Protein AF-A0A3N4IGH4-F1 (afdb_monomer)

Organism: NCBI:txid1160509

Nearest PDB structures (foldseek):
  8fix-assembly1_E  TM=3.096E-01  e=3.510E+00  Escherichia coli K-12

Solvent-accessible surface area (backbone atoms only — not comparable to full-atom values): 5013 Å² total; per-residue (Å²): 132,77,90,54,78,88,52,57,76,66,57,44,53,54,50,52,54,48,49,53,53,52,51,50,50,52,52,50,52,51,52,51,54,54,49,48,57,52,33,45,56,70,55,49,67,80,54,94,61,87,85,58,101,62,79,50,74,67,46,49,52,40,41,54,50,45,53,50,52,49,53,54,51,51,50,51,50,52,57,52,54,63,74,74,105

Foldseek 3Di:
DPPQPPDPPVVSVVVVVVCVVVVVVVVVVVVVVVLCVVLCCVLPVPPPDPPDPDDDPSSVVSSVVSVVVVVVVVVVVVVVVVVVD

Radius of gyration: 20.19 Å; Cα contacts (8 Å, |Δi|>4): 17; chains: 1; bounding box: 43×29×51 Å

Structure (mmCIF, N/CA/C/O backbone):
data_AF-A0A3N4IGH4-F1
#
_entry.id   AF-A0A3N4IGH4-F1
#
loop_
_atom_site.group_PDB
_atom_site.id
_atom_site.type_symbol
_atom_site.label_atom_id
_atom_site.label_alt_id
_atom_site.label_comp_id
_atom_site.label_asym_id
_atom_site.label_entity_id
_atom_site.label_seq_id
_atom_site.pdbx_PDB_ins_code
_atom_site.Cartn_x
_atom_site.Cartn_y
_atom_site.Cartn_z
_atom_site.occupancy
_atom_site.B_iso_or_equiv
_atom_site.auth_seq_id
_atom_site.auth_comp_id
_atom_site.auth_asym_id
_atom_site.auth_atom_id
_atom_site.pdbx_PDB_model_num
ATOM 1 N N . MET A 1 1 ? -24.405 -8.898 19.822 1.00 53.56 1 MET A N 1
ATOM 2 C CA . MET A 1 1 ? -23.858 -7.840 20.710 1.00 53.56 1 MET A CA 1
ATOM 3 C C . MET A 1 1 ? -23.414 -8.442 22.049 1.00 53.56 1 MET A C 1
ATOM 5 O O . MET A 1 1 ? -23.212 -7.723 23.013 1.00 53.56 1 MET A O 1
ATOM 9 N N . ASP A 1 2 ? -23.166 -9.754 22.084 1.00 60.88 2 ASP A N 1
ATOM 10 C CA . ASP A 1 2 ? -23.203 -10.572 23.305 1.00 60.88 2 ASP A CA 1
ATOM 11 C C . ASP A 1 2 ? -21.815 -10.815 23.926 1.00 60.88 2 ASP A C 1
ATOM 13 O O . ASP A 1 2 ? -21.697 -11.431 24.977 1.00 60.88 2 ASP A O 1
ATOM 17 N N . ALA A 1 3 ? -20.745 -10.319 23.293 1.00 66.06 3 ALA A N 1
ATOM 18 C CA . ALA A 1 3 ? -19.369 -10.483 23.772 1.00 66.06 3 ALA A CA 1
ATOM 19 C C . ALA A 1 3 ? -18.942 -9.432 24.816 1.00 66.06 3 ALA A C 1
ATOM 21 O O . ALA A 1 3 ? -17.872 -9.565 25.403 1.00 66.06 3 ALA A O 1
ATOM 22 N N . MET A 1 4 ? -19.745 -8.381 25.033 1.00 66.88 4 MET A N 1
ATOM 23 C CA . MET A 1 4 ? -19.391 -7.256 25.914 1.00 66.88 4 MET A CA 1
ATOM 24 C C . MET A 1 4 ? -20.186 -7.203 27.226 1.00 66.88 4 MET A C 1
ATOM 26 O O . MET A 1 4 ? -19.856 -6.399 28.088 1.00 66.88 4 MET A O 1
ATOM 30 N N . ASP A 1 5 ? -21.190 -8.067 27.397 1.00 70.81 5 ASP A N 1
ATOM 31 C CA . ASP A 1 5 ? -22.171 -7.998 28.496 1.00 70.81 5 ASP A CA 1
ATOM 32 C C . ASP A 1 5 ? -21.630 -8.508 29.852 1.00 70.81 5 ASP A C 1
ATOM 34 O O . ASP A 1 5 ? -22.291 -8.405 30.881 1.00 70.81 5 ASP A O 1
ATOM 38 N N . GLY A 1 6 ? -20.412 -9.065 29.864 1.00 81.19 6 GLY A N 1
ATOM 39 C CA . GLY A 1 6 ? -19.739 -9.584 31.063 1.00 81.19 6 GLY A CA 1
ATOM 40 C C . GLY A 1 6 ? -18.675 -8.662 31.672 1.00 81.19 6 GLY A C 1
ATOM 41 O O . GLY A 1 6 ? -18.020 -9.066 32.631 1.00 81.19 6 GLY A O 1
ATOM 42 N N . PHE A 1 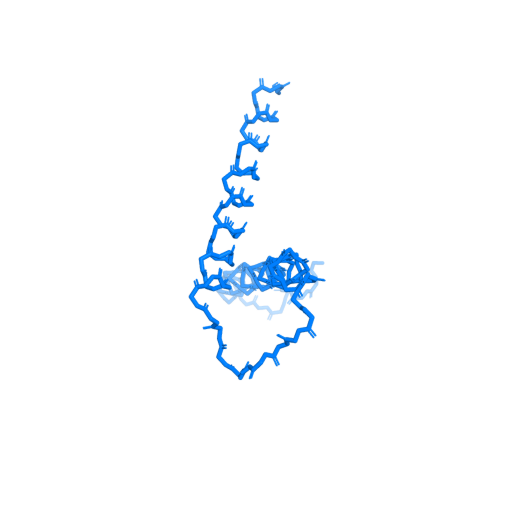7 ? -18.465 -7.465 31.120 1.00 83.88 7 PHE A N 1
ATOM 43 C CA . PHE A 1 7 ? -17.418 -6.532 31.551 1.00 83.88 7 PHE A CA 1
ATOM 44 C C . PHE A 1 7 ? -18.019 -5.270 32.177 1.00 83.88 7 PHE A C 1
ATOM 46 O O . PHE A 1 7 ? -19.108 -4.840 31.801 1.00 83.88 7 PHE A O 1
ATOM 53 N N . ASP A 1 8 ? -17.313 -4.647 33.124 1.00 90.31 8 ASP A N 1
ATOM 54 C CA . ASP A 1 8 ? -17.720 -3.338 33.633 1.00 90.31 8 ASP A CA 1
ATOM 55 C C . ASP A 1 8 ? -17.523 -2.245 32.566 1.00 90.31 8 ASP A C 1
ATOM 57 O O . ASP A 1 8 ? -16.800 -2.417 31.580 1.00 90.31 8 ASP A O 1
ATOM 61 N N . ASN A 1 9 ? -18.168 -1.091 32.759 1.00 88.12 9 ASN A N 1
ATOM 62 C CA . ASN A 1 9 ? -18.211 -0.028 31.753 1.00 88.12 9 ASN A CA 1
ATOM 63 C C . ASN A 1 9 ? -16.816 0.455 31.318 1.00 88.12 9 ASN A C 1
ATOM 65 O O . ASN A 1 9 ? -16.620 0.786 30.148 1.00 88.12 9 ASN A O 1
ATOM 69 N N . LYS A 1 10 ? -15.838 0.465 32.234 1.00 89.81 10 LYS A N 1
ATOM 70 C CA . LYS A 1 10 ? -14.473 0.889 31.920 1.00 89.81 10 LYS A CA 1
ATOM 71 C C . LYS A 1 10 ? -13.784 -0.133 31.019 1.00 89.81 10 LYS A C 1
ATOM 73 O O . LYS A 1 10 ? -13.245 0.242 29.979 1.00 89.81 10 LYS A O 1
ATOM 78 N N . THR A 1 11 ? -13.852 -1.418 31.363 1.00 90.31 11 THR A N 1
ATOM 79 C CA . THR A 1 11 ? -13.295 -2.484 30.520 1.00 90.31 11 THR A CA 1
ATOM 80 C C . THR A 1 11 ? -13.999 -2.567 29.165 1.00 90.31 11 THR A C 1
ATOM 82 O O . THR A 1 11 ? -13.340 -2.799 28.155 1.00 90.31 11 THR A O 1
ATOM 85 N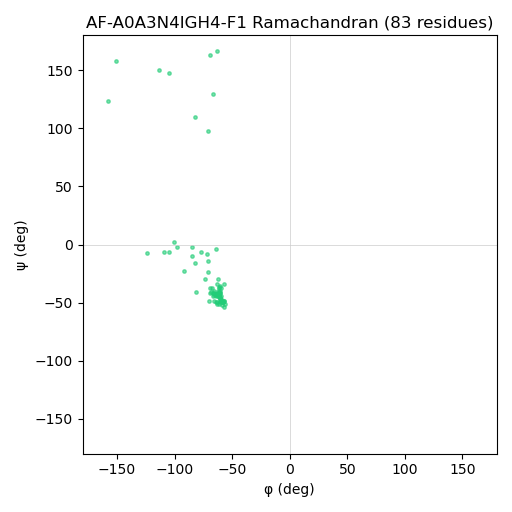 N . GLN A 1 12 ? -15.304 -2.291 29.091 1.00 90.44 12 GLN A N 1
ATOM 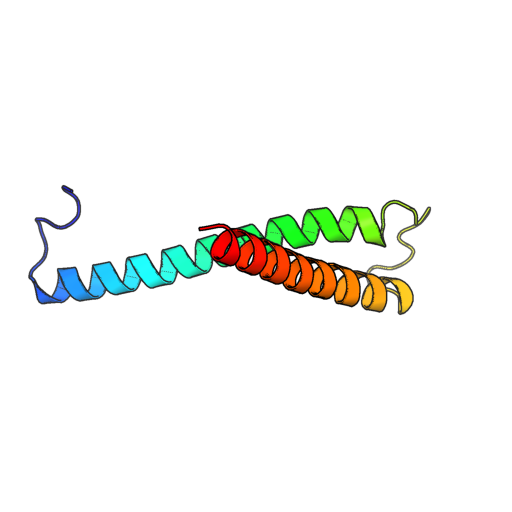86 C CA . GLN A 1 12 ? -16.014 -2.211 27.814 1.00 90.44 12 GLN A CA 1
ATOM 87 C C . GLN A 1 12 ? -15.453 -1.103 26.905 1.00 90.44 12 GLN A C 1
ATOM 89 O O . GLN A 1 12 ? -15.250 -1.333 25.713 1.00 90.44 12 GLN A O 1
ATOM 94 N N . GLN A 1 13 ? -15.153 0.080 27.452 1.00 90.88 13 GLN A N 1
ATOM 95 C CA . GLN A 1 13 ? -14.536 1.173 26.689 1.00 90.88 13 GLN A CA 1
ATOM 96 C C . GLN A 1 13 ? -13.113 0.831 26.227 1.00 90.88 13 GLN A C 1
ATOM 98 O O . GLN A 1 13 ? -12.766 1.081 25.072 1.00 90.88 13 GLN A O 1
ATOM 103 N N . GLU A 1 14 ? -12.299 0.232 27.098 1.00 92.62 14 GLU A N 1
ATOM 104 C CA . GLU A 1 14 ? -10.935 -0.197 26.758 1.00 92.62 14 GLU A CA 1
ATOM 105 C C . GLU A 1 14 ? -10.940 -1.272 25.660 1.00 92.62 14 GLU A C 1
ATOM 107 O O . GLU A 1 14 ? -10.170 -1.193 24.701 1.00 92.62 14 GLU A O 1
ATOM 112 N N . LEU A 1 15 ? -11.851 -2.245 25.747 1.00 91.56 15 LEU A N 1
ATOM 113 C CA . LEU A 1 15 ? -12.024 -3.280 24.728 1.00 91.56 15 LEU A CA 1
ATOM 114 C C . LEU A 1 15 ? -12.510 -2.702 23.398 1.00 91.56 15 LEU A C 1
ATOM 116 O O . LEU A 1 15 ? -12.027 -3.121 22.349 1.00 91.56 15 LEU A O 1
ATOM 120 N N . GLN A 1 16 ? -13.422 -1.729 23.421 1.00 90.69 16 GLN A N 1
ATOM 121 C CA . GLN A 1 16 ? -13.875 -1.047 22.209 1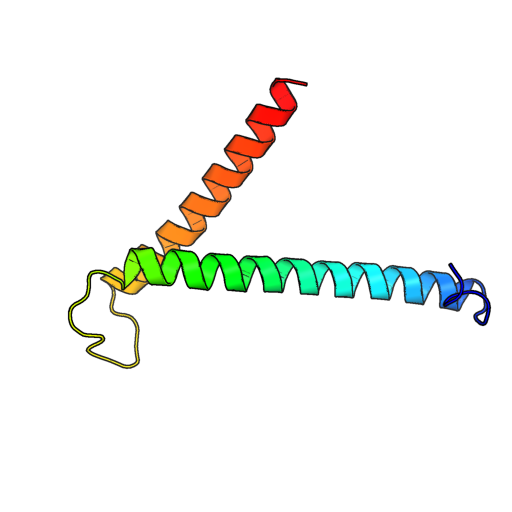.00 90.69 16 GLN A CA 1
ATOM 122 C C . GLN A 1 16 ? -12.699 -0.359 21.496 1.00 90.69 16 GLN A C 1
ATOM 124 O O . GLN A 1 16 ? -12.491 -0.574 20.302 1.00 90.69 16 GLN A O 1
ATOM 129 N N . GLN A 1 17 ? -11.872 0.388 22.235 1.00 94.19 17 GLN A N 1
ATOM 130 C CA . GLN A 1 17 ? -10.663 1.017 21.687 1.00 94.19 17 GLN A CA 1
ATOM 131 C C . GLN A 1 17 ? -9.658 -0.018 21.170 1.00 94.19 17 GLN A C 1
ATOM 133 O O . GLN A 1 17 ? -9.049 0.167 20.114 1.00 94.19 17 GLN A O 1
ATOM 138 N N . PHE A 1 18 ? -9.485 -1.127 21.890 1.00 95.25 18 PHE A N 1
ATOM 139 C CA . PHE A 1 18 ? -8.625 -2.221 21.454 1.00 95.25 18 PHE A CA 1
ATOM 140 C C . PHE A 1 18 ? -9.101 -2.817 20.123 1.00 95.25 18 PHE A C 1
ATOM 142 O O . PHE A 1 18 ? -8.309 -2.945 19.189 1.00 95.25 18 PHE A O 1
ATOM 149 N N . VAL A 1 19 ? -10.395 -3.124 20.001 1.00 95.50 19 VAL A N 1
ATOM 150 C CA . VAL A 1 19 ? -10.988 -3.667 18.771 1.00 95.50 19 VAL A CA 1
ATOM 151 C C . VAL A 1 19 ? -10.827 -2.694 17.606 1.00 95.50 19 VAL A C 1
ATOM 153 O O . VAL A 1 19 ? -10.479 -3.117 16.505 1.00 95.50 19 VAL A O 1
ATOM 156 N N . GLU A 1 20 ? -11.031 -1.396 17.824 1.00 95.25 20 GLU A N 1
ATOM 157 C CA . GLU A 1 20 ? -10.835 -0.372 16.792 1.00 95.25 20 GLU A CA 1
ATOM 158 C C . GLU A 1 20 ? -9.380 -0.303 16.308 1.00 95.25 20 GLU A C 1
ATOM 160 O O . GLU A 1 20 ? -9.123 -0.246 15.098 1.00 95.25 20 GLU A O 1
ATOM 165 N N . ASN A 1 21 ? -8.423 -0.390 17.233 1.00 96.38 21 ASN A N 1
ATOM 166 C CA . ASN A 1 21 ? -6.997 -0.408 16.918 1.00 96.38 21 ASN A CA 1
ATOM 167 C C . ASN A 1 21 ? -6.598 -1.665 16.134 1.00 96.38 21 ASN A C 1
ATOM 169 O O . ASN A 1 21 ? -5.943 -1.562 15.094 1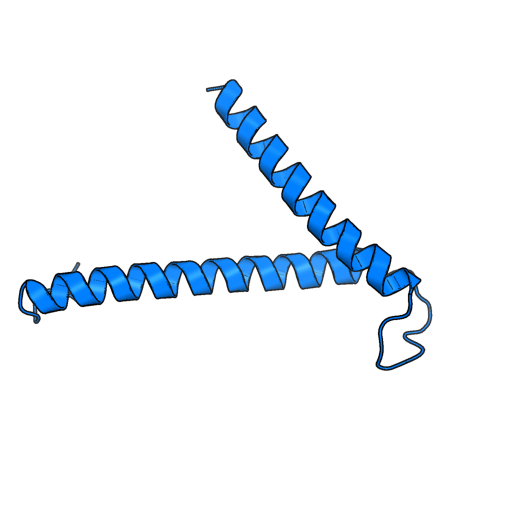.00 96.38 21 ASN A O 1
ATOM 173 N N . GLU A 1 22 ? -7.015 -2.849 16.585 1.00 96.44 22 GLU A N 1
ATOM 174 C CA . GLU A 1 22 ? -6.703 -4.110 15.902 1.00 96.44 22 GLU A CA 1
ATOM 175 C C . GLU A 1 22 ? -7.410 -4.221 14.546 1.00 96.44 22 GLU A C 1
ATOM 177 O O . GLU A 1 22 ? -6.806 -4.648 13.561 1.00 96.44 22 GLU A O 1
ATOM 182 N N . SER A 1 23 ? -8.653 -3.743 14.443 1.00 96.00 23 SER A N 1
ATOM 183 C CA . SER A 1 23 ? -9.373 -3.649 13.168 1.00 96.00 23 SER A CA 1
ATOM 184 C C . SER A 1 23 ? -8.637 -2.747 12.177 1.00 96.00 23 SER A C 1
ATOM 186 O O . SER A 1 23 ? -8.492 -3.092 11.002 1.00 96.00 23 SER A O 1
ATOM 188 N N . SER A 1 24 ? -8.110 -1.611 12.643 1.00 95.75 24 SER A N 1
ATOM 189 C CA . SER A 1 24 ? -7.321 -0.699 11.809 1.00 95.75 24 SER A CA 1
ATOM 190 C C . SER A 1 24 ? -6.029 -1.355 11.314 1.00 95.75 24 SER A C 1
ATOM 192 O O . SER A 1 24 ? -5.719 -1.271 10.125 1.00 95.75 24 SER A O 1
ATOM 194 N N . LYS A 1 25 ? -5.315 -2.088 12.178 1.00 97.25 25 LYS A N 1
ATOM 195 C CA . LYS A 1 25 ? -4.125 -2.865 11.784 1.00 97.25 25 LYS A CA 1
ATOM 196 C C . LYS A 1 25 ? -4.458 -3.957 10.767 1.00 97.25 25 LYS A C 1
ATOM 198 O O . LYS A 1 25 ? -3.747 -4.101 9.776 1.00 97.25 25 LYS A O 1
ATOM 203 N N . ALA A 1 26 ? -5.550 -4.692 10.972 1.00 97.75 26 ALA A N 1
ATOM 204 C CA . ALA A 1 26 ? -5.989 -5.737 10.051 1.00 97.75 26 ALA A CA 1
ATOM 205 C C . ALA A 1 26 ? -6.312 -5.172 8.658 1.00 97.75 26 ALA A C 1
ATOM 207 O O . ALA A 1 26 ? -5.889 -5.736 7.649 1.00 97.75 26 ALA A O 1
ATOM 208 N N . LYS A 1 27 ? -6.989 -4.017 8.595 1.00 96.44 27 LYS A N 1
ATOM 209 C CA . LYS A 1 27 ? -7.253 -3.303 7.333 1.00 96.44 27 LYS A CA 1
ATOM 210 C C . LYS A 1 27 ? -5.959 -2.892 6.631 1.00 96.44 27 LYS A C 1
ATOM 212 O O . LYS A 1 27 ? -5.834 -3.106 5.428 1.00 96.44 27 LYS A O 1
ATOM 217 N N . LEU A 1 28 ? -4.991 -2.343 7.370 1.00 95.75 28 LEU A N 1
ATOM 218 C CA . LEU A 1 28 ? -3.685 -1.976 6.813 1.00 95.75 28 LEU A CA 1
ATOM 219 C C . LEU A 1 28 ? -2.940 -3.193 6.259 1.00 95.75 28 LEU A C 1
ATOM 221 O O . LEU A 1 28 ? -2.424 -3.121 5.149 1.00 95.75 28 LEU A O 1
ATOM 225 N N . ASN A 1 29 ? -2.936 -4.318 6.976 1.00 97.19 29 ASN A N 1
ATOM 226 C CA . ASN A 1 29 ? -2.332 -5.557 6.484 1.00 97.19 29 ASN A CA 1
ATOM 227 C C . ASN A 1 29 ? -3.000 -6.049 5.193 1.00 97.19 29 ASN A C 1
ATOM 229 O O . ASN A 1 29 ? -2.300 -6.453 4.268 1.00 97.19 29 ASN A O 1
ATOM 233 N N . GLY A 1 30 ? -4.329 -5.955 5.088 1.00 97.38 30 GLY A N 1
ATOM 234 C CA . GLY A 1 30 ? -5.044 -6.249 3.843 1.00 97.38 30 GLY A CA 1
ATOM 235 C C . GLY A 1 30 ? -4.560 -5.385 2.674 1.00 97.38 30 GLY A C 1
ATOM 236 O O . GLY A 1 30 ? -4.197 -5.909 1.625 1.00 97.38 30 GLY A O 1
ATOM 237 N N . ILE A 1 31 ? -4.450 -4.069 2.886 1.00 95.88 31 ILE A N 1
ATOM 238 C CA . ILE A 1 31 ? -3.936 -3.133 1.872 1.00 95.88 31 ILE A CA 1
ATOM 239 C C . ILE A 1 31 ? -2.486 -3.462 1.495 1.00 95.88 31 ILE A C 1
ATOM 241 O O . ILE A 1 31 ? -2.136 -3.412 0.317 1.00 95.88 31 ILE A O 1
ATOM 245 N N . ILE A 1 32 ? -1.642 -3.812 2.472 1.00 97.50 32 ILE A N 1
ATOM 246 C CA . ILE A 1 32 ? -0.256 -4.224 2.223 1.00 97.50 32 ILE A CA 1
ATOM 247 C C . ILE A 1 32 ? -0.233 -5.450 1.310 1.00 97.50 32 ILE A C 1
ATOM 249 O O . ILE A 1 32 ? 0.453 -5.414 0.293 1.00 97.50 32 ILE A O 1
ATOM 253 N N . HIS A 1 33 ? -1.011 -6.493 1.612 1.00 97.94 33 HIS A N 1
ATOM 254 C CA . HIS A 1 33 ? -1.079 -7.694 0.776 1.00 97.94 33 HIS A CA 1
ATOM 255 C C . HIS A 1 33 ? -1.552 -7.389 -0.652 1.00 97.94 33 HIS A C 1
ATOM 257 O O . HIS A 1 33 ? -0.923 -7.845 -1.611 1.00 97.94 33 HIS A O 1
ATOM 263 N N . ASP A 1 34 ? -2.594 -6.570 -0.804 1.00 97.38 34 ASP A N 1
ATOM 264 C CA . ASP A 1 34 ? -3.124 -6.175 -2.112 1.00 97.38 34 ASP A CA 1
ATOM 265 C C . ASP A 1 34 ? -2.102 -5.379 -2.937 1.00 97.38 34 ASP A C 1
ATOM 267 O O . ASP A 1 34 ? -1.933 -5.606 -4.141 1.00 97.38 34 ASP A O 1
ATOM 271 N N . LEU A 1 35 ? -1.401 -4.439 -2.298 1.00 97.81 35 LEU A N 1
ATOM 272 C CA . LEU A 1 35 ? -0.339 -3.660 -2.928 1.00 97.81 35 LEU A CA 1
ATOM 273 C C . LEU A 1 35 ? 0.855 -4.536 -3.295 1.00 97.81 35 LEU A C 1
ATOM 275 O O . LEU A 1 35 ? 1.393 -4.385 -4.392 1.00 97.81 35 LEU A O 1
ATOM 279 N N . THR A 1 36 ? 1.249 -5.462 -2.419 1.00 96.75 36 THR A N 1
ATOM 280 C CA . THR A 1 36 ? 2.325 -6.415 -2.690 1.00 96.75 36 THR A CA 1
ATOM 281 C C . THR A 1 36 ? 1.998 -7.257 -3.917 1.00 96.75 36 THR A C 1
ATOM 283 O O . THR A 1 36 ? 2.798 -7.262 -4.846 1.00 96.75 36 THR A O 1
ATOM 286 N N . ASP A 1 37 ? 0.826 -7.896 -3.994 1.00 96.44 37 ASP A N 1
ATOM 287 C CA . ASP A 1 37 ? 0.440 -8.712 -5.157 1.00 96.44 37 ASP A CA 1
ATOM 288 C C . ASP A 1 37 ? 0.381 -7.881 -6.451 1.00 96.44 37 ASP A C 1
ATOM 290 O O . ASP A 1 37 ? 0.940 -8.254 -7.491 1.00 96.44 37 ASP A O 1
ATOM 294 N N . ARG A 1 38 ? -0.244 -6.701 -6.386 1.00 96.25 38 ARG A N 1
ATOM 295 C CA . ARG A 1 38 ? -0.388 -5.804 -7.537 1.00 96.25 38 ARG A CA 1
ATOM 296 C C . ARG A 1 38 ? 0.954 -5.304 -8.052 1.00 96.25 38 ARG A C 1
ATOM 298 O O . ARG A 1 38 ? 1.197 -5.338 -9.261 1.00 96.25 38 ARG A O 1
ATOM 305 N N . CYS A 1 39 ? 1.793 -4.779 -7.166 1.00 96.56 39 CYS A N 1
ATOM 306 C CA . CYS A 1 39 ? 3.076 -4.207 -7.549 1.00 96.56 39 CYS A CA 1
ATOM 307 C C . CYS A 1 39 ? 4.085 -5.290 -7.908 1.00 96.56 39 CYS A C 1
ATOM 309 O O . CYS A 1 39 ? 4.874 -5.075 -8.824 1.00 96.56 39 CYS A O 1
ATOM 311 N N . TRP A 1 40 ? 3.983 -6.480 -7.311 1.00 93.50 40 TRP A N 1
ATOM 312 C CA . TRP A 1 40 ? 4.742 -7.643 -7.751 1.00 93.50 40 TRP A CA 1
ATOM 313 C C . TRP A 1 40 ? 4.464 -7.961 -9.225 1.00 93.50 40 TRP A C 1
ATOM 315 O O . TRP A 1 40 ? 5.363 -7.957 -10.065 1.00 93.50 40 TRP A O 1
ATOM 325 N N . LYS A 1 41 ? 3.185 -8.114 -9.586 1.00 93.06 41 LYS A N 1
ATOM 326 C CA . LYS A 1 41 ? 2.775 -8.374 -10.975 1.00 93.06 41 LYS A CA 1
ATOM 327 C C . LYS A 1 41 ? 3.148 -7.245 -11.938 1.00 93.06 41 LYS A C 1
ATOM 329 O O . LYS A 1 41 ? 3.361 -7.500 -13.113 1.00 93.06 41 LYS A O 1
ATOM 334 N N . LYS A 1 42 ? 3.220 -5.992 -11.491 1.00 93.25 42 LYS A N 1
ATOM 335 C CA . LYS A 1 42 ? 3.588 -4.868 -12.372 1.00 93.25 42 LYS A CA 1
ATOM 336 C C . LYS A 1 42 ? 5.090 -4.723 -12.570 1.00 93.25 42 LYS A C 1
ATOM 338 O O . LYS A 1 42 ? 5.515 -4.431 -13.681 1.00 93.25 42 LYS A O 1
ATOM 343 N N . CYS A 1 43 ? 5.863 -4.900 -11.508 1.00 92.94 43 CYS A N 1
ATOM 344 C CA . CYS A 1 43 ? 7.293 -4.619 -11.520 1.00 92.94 43 CYS A CA 1
ATOM 345 C C . CYS A 1 43 ? 8.146 -5.835 -11.878 1.00 92.94 43 CYS A C 1
ATOM 347 O O . CYS A 1 43 ? 9.254 -5.652 -12.367 1.00 92.94 43 CYS A O 1
ATOM 349 N N . PHE A 1 44 ? 7.624 -7.053 -11.687 1.00 87.69 44 PHE A N 1
ATOM 350 C CA . PHE A 1 44 ? 8.396 -8.289 -11.842 1.00 87.69 44 PHE A CA 1
ATOM 351 C C . PHE A 1 44 ? 7.795 -9.285 -12.847 1.00 87.69 44 PHE A C 1
ATOM 353 O O . PHE A 1 44 ? 8.439 -10.271 -13.179 1.00 87.69 44 PHE A O 1
ATOM 360 N N . ALA A 1 45 ? 6.586 -9.069 -13.386 1.00 75.94 45 ALA A N 1
ATOM 361 C CA . ALA A 1 45 ? 6.005 -10.032 -14.339 1.00 75.94 45 ALA A CA 1
ATOM 362 C C . ALA A 1 45 ? 6.690 -10.048 -15.719 1.00 75.94 45 ALA A C 1
ATOM 364 O O . ALA A 1 45 ? 6.448 -10.964 -16.500 1.00 75.94 45 ALA A O 1
ATOM 365 N N . GLN A 1 46 ? 7.513 -9.042 -16.037 1.00 64.19 46 GLN A N 1
ATOM 366 C CA . GLN A 1 46 ? 8.251 -8.955 -17.305 1.00 64.19 46 GLN A CA 1
ATOM 367 C C . GLN A 1 46 ? 9.745 -9.283 -17.169 1.00 64.19 46 GLN A C 1
ATOM 369 O O . GLN A 1 46 ? 10.438 -9.363 -18.182 1.00 64.19 46 GLN A O 1
ATOM 374 N N . THR A 1 47 ? 10.262 -9.485 -15.953 1.00 62.59 47 THR A N 1
ATOM 375 C CA . THR A 1 47 ? 11.660 -9.870 -15.752 1.00 62.59 47 THR A CA 1
ATOM 376 C C . THR A 1 47 ? 11.803 -11.378 -15.947 1.00 62.59 47 THR A C 1
ATOM 378 O O . THR A 1 47 ? 11.363 -12.184 -15.135 1.00 62.59 47 THR A O 1
ATOM 381 N N . SER A 1 48 ? 12.458 -11.778 -17.039 1.00 57.47 48 SER A N 1
ATOM 382 C CA . SER A 1 48 ? 12.767 -13.179 -17.366 1.00 57.47 48 SER A CA 1
ATOM 383 C C . SER A 1 48 ? 13.708 -13.865 -16.364 1.00 57.47 48 SER A C 1
ATOM 385 O O . SER A 1 48 ? 13.979 -15.055 -16.496 1.00 57.47 48 SER A O 1
ATOM 387 N N . SER A 1 49 ? 14.214 -13.144 -15.361 1.00 63.81 49 SER A N 1
ATOM 388 C CA . SER A 1 49 ? 14.972 -13.719 -14.255 1.00 63.81 49 SER A CA 1
ATOM 389 C C . SER A 1 49 ? 14.938 -12.802 -13.036 1.00 63.81 49 SER A C 1
ATOM 391 O O . SER A 1 49 ? 15.403 -11.665 -13.111 1.00 63.81 49 SER A O 1
ATOM 393 N N . ILE A 1 50 ? 14.481 -13.322 -11.897 1.00 74.44 50 ILE A N 1
ATOM 394 C CA . ILE A 1 50 ? 14.875 -12.792 -10.589 1.00 74.44 50 ILE A CA 1
ATOM 395 C C . ILE A 1 50 ? 16.341 -13.192 -10.418 1.00 74.44 50 ILE A C 1
ATOM 397 O O . ILE A 1 50 ? 16.652 -14.343 -10.122 1.00 74.44 50 ILE A O 1
ATOM 401 N N . SER A 1 51 ? 17.250 -12.268 -10.722 1.00 72.12 51 SER A N 1
ATOM 402 C CA . SER A 1 51 ? 18.689 -12.550 -10.790 1.00 72.12 51 SER A CA 1
ATOM 403 C C . SER A 1 51 ? 19.382 -12.521 -9.426 1.00 72.12 51 SER A C 1
ATOM 405 O O . SER A 1 51 ? 20.508 -12.997 -9.301 1.00 72.12 51 SER A O 1
ATOM 407 N N . SER A 1 52 ? 18.739 -11.948 -8.405 1.00 79.31 52 SER A N 1
ATOM 408 C CA . SER A 1 52 ? 19.294 -11.783 -7.058 1.00 79.31 52 SER A CA 1
ATOM 409 C C . SER A 1 52 ? 18.204 -11.775 -5.986 1.00 79.31 52 SER A C 1
ATOM 411 O O . SER A 1 52 ? 17.061 -11.430 -6.262 1.00 79.31 52 SER A O 1
ATOM 413 N N . GLY A 1 53 ? 18.570 -12.092 -4.737 1.00 83.06 53 GLY A N 1
ATOM 414 C CA . GLY A 1 53 ? 17.673 -11.970 -3.575 1.00 83.06 53 GLY A CA 1
ATOM 415 C C . GLY A 1 53 ? 17.386 -10.523 -3.142 1.00 83.06 53 GLY A C 1
ATOM 416 O O . GLY A 1 53 ? 16.543 -10.292 -2.281 1.00 83.06 53 GLY A O 1
ATOM 417 N N . SER A 1 54 ? 18.087 -9.550 -3.726 1.00 88.06 54 SER A N 1
ATOM 418 C CA . SER A 1 54 ? 17.871 -8.115 -3.537 1.00 88.06 54 SER A CA 1
ATOM 419 C C . SER A 1 54 ? 17.175 -7.501 -4.746 1.00 88.06 54 SER A C 1
ATOM 421 O O . SER A 1 54 ? 17.460 -7.892 -5.878 1.00 88.06 54 SER A O 1
ATOM 423 N N . LEU A 1 55 ? 16.356 -6.476 -4.503 1.00 88.06 55 LEU A N 1
ATOM 424 C CA . LEU A 1 55 ? 15.784 -5.648 -5.561 1.00 88.06 55 LEU A CA 1
ATOM 425 C C . LEU A 1 55 ? 16.879 -4.837 -6.261 1.00 88.06 55 LEU A C 1
ATOM 427 O O . LEU A 1 55 ? 17.649 -4.124 -5.613 1.00 88.06 55 LEU A O 1
ATOM 431 N N . SER A 1 56 ? 16.911 -4.904 -7.587 1.00 89.00 56 SER A N 1
ATOM 432 C CA . SER A 1 56 ? 17.695 -4.001 -8.427 1.00 89.00 56 SER A CA 1
ATOM 433 C C . SER A 1 56 ? 17.211 -2.551 -8.289 1.00 89.00 56 SER A C 1
ATOM 435 O O . SER A 1 56 ? 16.136 -2.259 -7.752 1.00 89.00 56 SER A O 1
ATOM 437 N N . SER A 1 57 ? 17.999 -1.591 -8.775 1.00 91.12 57 SER A N 1
ATOM 438 C CA . SER A 1 57 ? 17.625 -0.172 -8.713 1.00 91.12 57 SER A CA 1
ATOM 439 C C . SER A 1 57 ? 16.335 0.133 -9.485 1.00 91.12 57 SER A C 1
ATOM 441 O O . SER A 1 57 ? 15.532 0.946 -9.033 1.00 91.12 57 SER A O 1
ATOM 443 N N . SER A 1 58 ? 16.105 -0.534 -10.619 1.00 89.56 58 SER A N 1
ATOM 444 C CA . SER A 1 58 ? 14.881 -0.384 -11.416 1.00 89.56 58 SER A CA 1
ATOM 445 C C . SER A 1 58 ? 13.660 -0.975 -10.713 1.00 89.56 58 SER A C 1
ATOM 447 O O . SER A 1 58 ? 12.607 -0.339 -10.697 1.00 89.56 58 SER A O 1
ATOM 449 N N . GLU A 1 59 ? 13.795 -2.146 -10.085 1.00 90.62 59 GLU A N 1
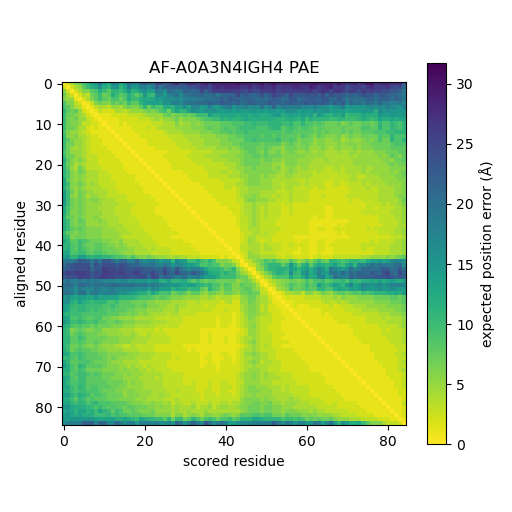ATOM 450 C CA . GLU A 1 59 ? 12.718 -2.776 -9.310 1.00 90.62 59 GLU A CA 1
ATOM 451 C C . GLU A 1 59 ? 12.339 -1.930 -8.088 1.00 90.62 59 GLU A C 1
ATOM 453 O O . GLU A 1 59 ? 11.153 -1.707 -7.848 1.00 90.62 59 GLU A O 1
ATOM 458 N N . ASN A 1 60 ? 13.324 -1.381 -7.367 1.00 93.38 60 ASN A N 1
ATOM 459 C CA . ASN A 1 60 ? 13.075 -0.466 -6.248 1.00 93.38 60 ASN A CA 1
ATOM 460 C C . ASN A 1 60 ? 12.266 0.765 -6.679 1.00 93.38 60 ASN A C 1
ATOM 462 O O . ASN A 1 60 ? 11.254 1.093 -6.055 1.00 93.38 60 ASN A O 1
ATOM 466 N N . THR A 1 61 ? 12.686 1.433 -7.758 1.00 96.00 61 THR A N 1
ATOM 467 C CA . THR A 1 61 ? 11.956 2.588 -8.300 1.00 96.00 61 THR A CA 1
ATOM 468 C C . THR A 1 61 ? 10.552 2.190 -8.746 1.00 96.00 61 THR A C 1
ATOM 470 O O . THR A 1 61 ? 9.590 2.870 -8.398 1.00 96.00 61 THR A O 1
ATOM 473 N N . CYS A 1 62 ? 10.404 1.060 -9.444 1.00 95.62 62 CYS A N 1
ATOM 474 C CA . CYS A 1 62 ? 9.098 0.592 -9.894 1.00 95.62 62 CYS A CA 1
ATOM 475 C C . CYS A 1 62 ? 8.138 0.338 -8.728 1.00 95.62 62 CYS A C 1
ATOM 477 O O . CYS A 1 62 ? 6.997 0.794 -8.774 1.00 95.62 62 CYS A O 1
ATOM 479 N N . VAL A 1 63 ? 8.576 -0.362 -7.674 1.00 95.94 63 VAL A N 1
ATOM 480 C CA . VAL A 1 63 ? 7.718 -0.666 -6.518 1.00 95.94 63 VAL A CA 1
ATOM 481 C C . VAL A 1 63 ? 7.309 0.619 -5.799 1.00 95.94 63 VAL A C 1
ATOM 483 O O . VAL A 1 63 ? 6.126 0.794 -5.498 1.00 95.94 63 VAL A O 1
ATOM 486 N N . LYS A 1 64 ? 8.255 1.544 -5.589 1.00 97.81 64 LYS A N 1
ATOM 487 C CA . LYS A 1 64 ? 7.984 2.853 -4.978 1.00 97.81 64 LYS A CA 1
ATOM 488 C C . LYS A 1 64 ? 6.931 3.635 -5.766 1.00 97.81 64 LYS A C 1
ATOM 490 O O . LYS A 1 64 ? 5.949 4.100 -5.187 1.00 97.81 64 LYS A O 1
ATOM 495 N N . ASP A 1 65 ? 7.101 3.726 -7.080 1.00 98.12 65 ASP A N 1
ATOM 496 C CA . ASP A 1 65 ? 6.171 4.438 -7.954 1.00 98.12 65 ASP A CA 1
ATOM 497 C C . ASP A 1 65 ? 4.822 3.722 -8.062 1.00 98.12 65 ASP A C 1
ATOM 499 O O . ASP A 1 65 ? 3.782 4.374 -8.112 1.00 98.12 65 ASP A O 1
ATOM 503 N N . CYS A 1 66 ? 4.810 2.389 -8.086 1.00 98.19 66 CYS A N 1
ATOM 504 C CA . CYS A 1 66 ? 3.588 1.595 -8.153 1.00 98.19 66 CYS A CA 1
ATOM 505 C C . CYS A 1 66 ? 2.685 1.853 -6.943 1.00 98.19 66 CYS A C 1
ATOM 507 O O . CYS A 1 66 ? 1.497 2.138 -7.115 1.00 98.19 66 CYS A O 1
ATOM 509 N N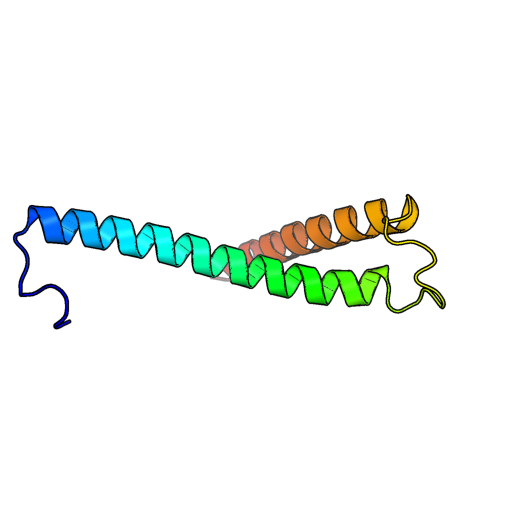 . VAL A 1 67 ? 3.254 1.799 -5.734 1.00 98.19 67 VAL A N 1
ATOM 510 C CA . VAL A 1 67 ? 2.520 2.084 -4.496 1.00 98.19 67 VAL A CA 1
ATOM 511 C C . VAL A 1 67 ? 2.061 3.541 -4.471 1.00 98.19 67 VAL A C 1
ATOM 513 O O . VAL A 1 67 ? 0.874 3.787 -4.265 1.00 98.19 67 VAL A O 1
ATOM 516 N N . GLY A 1 68 ? 2.960 4.495 -4.749 1.00 98.12 68 GLY A N 1
ATOM 517 C CA . GLY A 1 68 ? 2.626 5.924 -4.759 1.00 98.12 68 GLY A CA 1
ATOM 518 C C . GLY A 1 68 ? 1.476 6.246 -5.714 1.00 98.12 68 GLY A C 1
ATOM 519 O O . GLY A 1 68 ? 0.455 6.789 -5.301 1.00 98.12 68 GLY A O 1
ATOM 520 N N . ARG A 1 69 ? 1.570 5.785 -6.967 1.00 97.75 69 ARG A N 1
ATOM 521 C CA . ARG A 1 69 ? 0.521 5.990 -7.976 1.00 97.75 69 ARG A CA 1
ATOM 522 C C . ARG A 1 69 ? -0.805 5.350 -7.585 1.00 97.75 69 ARG A C 1
ATOM 524 O O . ARG A 1 69 ? -1.853 5.913 -7.897 1.00 97.75 69 ARG A O 1
ATOM 531 N N . TRP A 1 70 ? -0.792 4.178 -6.945 1.00 97.75 70 TRP A N 1
ATOM 532 C CA . TRP A 1 70 ? -2.026 3.540 -6.489 1.00 97.75 70 TRP A CA 1
ATOM 533 C C . TRP A 1 70 ? -2.701 4.351 -5.382 1.00 97.75 70 TRP A C 1
ATOM 535 O O . TRP A 1 70 ? -3.910 4.569 -5.459 1.00 97.75 70 TRP A O 1
ATOM 545 N N . VAL A 1 71 ? -1.937 4.834 -4.397 1.00 97.12 71 VAL A N 1
ATOM 546 C CA . VAL A 1 71 ? -2.464 5.672 -3.308 1.00 97.12 71 VAL A CA 1
ATOM 547 C C . VAL A 1 71 ? -3.023 6.981 -3.863 1.00 97.12 71 VAL A C 1
ATOM 549 O O . VAL A 1 71 ? -4.178 7.307 -3.588 1.00 97.12 71 VAL A O 1
ATOM 552 N N . ASP A 1 72 ? -2.261 7.674 -4.711 1.00 97.88 72 ASP A N 1
ATOM 553 C CA . ASP A 1 72 ? -2.684 8.932 -5.33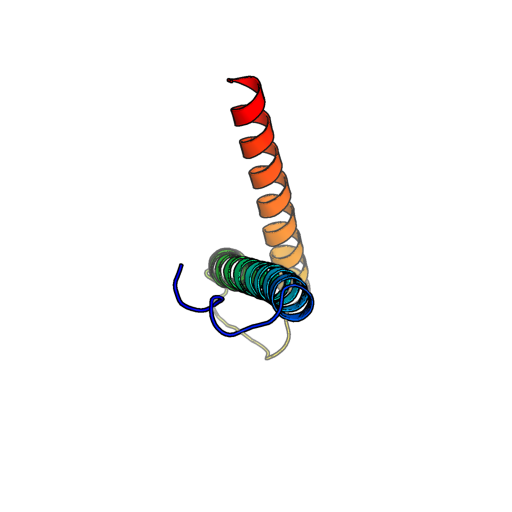4 1.00 97.88 72 ASP A CA 1
ATOM 554 C C . ASP A 1 72 ? -3.970 8.749 -6.146 1.00 97.88 72 ASP A C 1
ATOM 556 O O . ASP A 1 72 ? -4.935 9.499 -5.993 1.00 97.88 72 ASP A O 1
ATOM 560 N N . THR A 1 73 ? -4.021 7.707 -6.980 1.00 97.44 73 THR A N 1
ATOM 561 C CA . THR A 1 73 ? -5.194 7.420 -7.817 1.00 97.44 73 THR A CA 1
ATOM 562 C C . THR A 1 73 ? -6.403 7.046 -6.964 1.00 97.44 73 THR A C 1
ATOM 564 O O . THR A 1 73 ? -7.505 7.521 -7.228 1.00 97.44 73 THR A O 1
ATOM 567 N N . SER A 1 74 ? -6.213 6.236 -5.919 1.00 96.06 74 SER A N 1
ATOM 568 C CA . SER A 1 74 ? -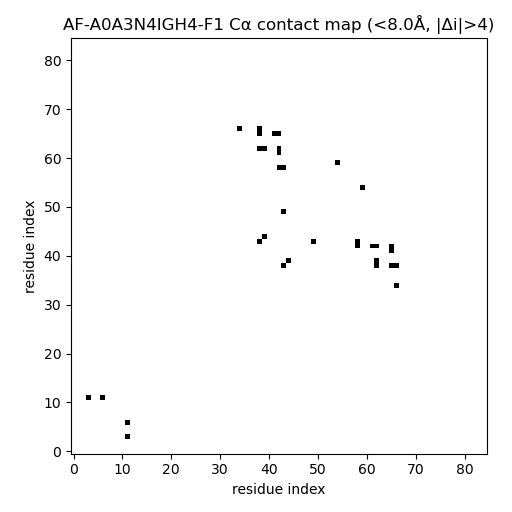7.295 5.844 -5.008 1.00 96.06 74 SER A CA 1
ATOM 569 C C . SER A 1 74 ? -7.879 7.061 -4.294 1.00 96.06 74 SER A C 1
ATOM 571 O O . SER A 1 74 ? -9.098 7.224 -4.256 1.00 96.06 74 SER A O 1
ATOM 573 N N . TYR A 1 75 ? -7.023 7.964 -3.808 1.00 97.06 75 TYR A N 1
ATOM 574 C CA . TYR A 1 75 ? -7.452 9.223 -3.204 1.00 97.06 75 TYR A CA 1
ATOM 575 C C . TYR A 1 75 ? -8.217 10.108 -4.198 1.00 97.06 75 TYR A C 1
ATOM 577 O O . TYR A 1 75 ? -9.283 10.634 -3.871 1.00 97.06 75 TYR A O 1
ATOM 585 N N . LEU A 1 76 ? -7.719 10.241 -5.432 1.00 97.81 76 LEU A N 1
ATOM 586 C CA . LEU A 1 76 ? -8.400 11.001 -6.481 1.00 97.81 76 LEU A CA 1
ATOM 587 C C . LEU A 1 76 ? -9.780 10.423 -6.817 1.00 97.81 76 LEU A C 1
ATOM 589 O O . LEU A 1 76 ? -10.729 11.193 -6.973 1.00 97.81 76 LEU A O 1
ATOM 593 N N . ILE A 1 77 ? -9.909 9.095 -6.895 1.00 97.25 77 ILE A N 1
ATOM 594 C CA . ILE A 1 77 ? -11.190 8.419 -7.137 1.00 97.25 77 ILE A CA 1
ATOM 595 C C . ILE A 1 77 ? -12.170 8.740 -6.009 1.00 97.25 77 ILE A C 1
ATOM 597 O O . ILE A 1 77 ? -13.272 9.207 -6.291 1.00 97.25 77 ILE A O 1
ATOM 601 N N . VAL A 1 78 ? -11.769 8.559 -4.747 1.00 97.25 78 VAL A N 1
ATOM 602 C CA . VAL A 1 78 ? -12.624 8.859 -3.585 1.00 97.25 78 VAL A CA 1
ATOM 603 C C . VAL A 1 78 ? -13.084 10.315 -3.615 1.00 97.25 78 VAL A C 1
ATOM 605 O O . VAL A 1 78 ? -14.282 10.582 -3.561 1.00 97.25 78 VAL A O 1
ATOM 608 N N . LYS A 1 79 ? -12.160 11.257 -3.825 1.00 97.38 79 LYS A N 1
ATOM 609 C CA . LYS A 1 79 ? -12.484 12.686 -3.925 1.00 97.38 79 LYS A CA 1
ATOM 610 C C . LYS A 1 79 ? -13.436 12.998 -5.084 1.00 97.38 79 LYS A C 1
ATOM 612 O O . LYS A 1 79 ? -14.258 13.906 -4.988 1.00 97.38 79 LYS A O 1
ATOM 617 N N . SER A 1 80 ? -13.314 12.287 -6.204 1.00 97.00 80 SER A N 1
ATOM 618 C CA . SER A 1 80 ? -14.233 12.436 -7.334 1.00 97.00 80 SER A CA 1
ATOM 619 C C . SER A 1 80 ? -15.630 11.922 -6.993 1.00 97.00 80 SER A C 1
ATOM 621 O O . SER A 1 80 ? -16.608 12.566 -7.360 1.00 97.00 80 SER A O 1
ATOM 623 N N . LEU A 1 81 ? -15.731 10.790 -6.291 1.00 97.56 81 LEU A N 1
ATOM 624 C CA . LEU A 1 81 ? -17.006 10.229 -5.839 1.00 97.56 81 LEU A CA 1
ATOM 625 C C . LEU A 1 81 ? -17.705 11.161 -4.842 1.00 97.56 81 LEU A C 1
ATOM 627 O O . LEU A 1 81 ? -18.901 11.398 -4.973 1.00 97.56 81 LEU A O 1
ATOM 631 N N . GLU A 1 82 ? -16.961 11.743 -3.900 1.00 96.56 82 GLU A N 1
ATOM 632 C CA . GLU A 1 82 ? -17.491 12.713 -2.931 1.00 96.56 82 GLU A CA 1
ATOM 633 C C . GLU A 1 82 ? -18.083 13.956 -3.602 1.00 96.56 82 GLU A C 1
ATOM 635 O O . GLU A 1 82 ? -19.110 14.454 -3.158 1.00 96.56 82 GLU A O 1
ATOM 640 N N . LYS A 1 83 ? -17.468 14.441 -4.689 1.00 95.88 83 LYS A N 1
ATOM 641 C CA . LYS A 1 83 ? -17.968 15.594 -5.458 1.00 95.88 83 LYS A CA 1
ATOM 642 C C . LYS A 1 83 ? -19.233 15.308 -6.264 1.00 95.88 83 LYS A C 1
ATOM 644 O O . LYS A 1 83 ? -19.917 16.250 -6.647 1.00 95.88 83 LYS A O 1
ATOM 649 N N . MET A 1 84 ? -19.491 14.045 -6.599 1.00 92.88 84 MET A N 1
ATOM 650 C CA . MET A 1 84 ? -20.694 13.636 -7.335 1.00 92.88 84 MET A CA 1
ATOM 651 C C . MET A 1 84 ? -21.901 13.415 -6.414 1.00 92.88 84 MET A C 1
ATOM 653 O O . MET A 1 84 ? -22.978 13.078 -6.901 1.00 92.88 84 MET A O 1
ATOM 657 N N . ARG A 1 85 ? -21.705 13.563 -5.103 1.00 74.44 85 ARG A N 1
ATOM 658 C CA . ARG A 1 85 ? -22.702 13.346 -4.062 1.00 74.44 85 ARG A CA 1
ATOM 659 C C . ARG A 1 85 ? -23.353 14.660 -3.649 1.00 74.44 85 ARG A C 1
ATOM 661 O O . ARG A 1 85 ? -24.577 14.623 -3.407 1.00 74.44 85 ARG A O 1
#

Sequence (85 aa):
MDAMDGFDNKTQQELQQFVENESSKAKLNGIIHDLTDRCWKKCFAQTSSISSGSLSSSENTCVKDCVGRWVDTSYLIVKSLEKMR

Secondary structure (DSSP, 8-state):
-TTSTTS-HHHHHHHHHHHHHHHHHHHHHHHHHHHHHHHHHHHTTT-S---SSS--HHHHHHHHHHHHHHHHHHHHHHHHHHHT-

Mean predicted aligned error: 6.62 Å

InterPro domains:
  IPR004217 Tim10-like [PF02953] (17-82)
  IPR035427 Tim10-like domain superfamily [G3DSA:1.10.287.810] (2-85)
  IPR035427 Tim10-like domain superfamily [SSF144122] (27-84)

pLDDT: mean 89.92, std 11.05, range [53.56, 98.19]